Protein AF-A0A420YEL9-F1 (afdb_monomer)

Structure (mmCIF, N/CA/C/O backbone):
data_AF-A0A420YEL9-F1
#
_entry.id   AF-A0A420YEL9-F1
#
loop_
_atom_site.group_PDB
_atom_site.id
_atom_site.type_symbol
_atom_site.label_atom_id
_atom_site.label_alt_id
_atom_site.label_comp_id
_atom_site.label_asym_id
_atom_site.label_entity_id
_atom_site.label_seq_id
_atom_site.pdbx_PDB_ins_code
_atom_site.Cartn_x
_atom_site.Cartn_y
_atom_site.Cartn_z
_atom_site.occupancy
_atom_site.B_iso_or_equiv
_atom_site.auth_seq_id
_atom_site.auth_comp_id
_atom_site.auth_asym_id
_atom_site.auth_atom_id
_atom_site.pdbx_PDB_model_num
ATOM 1 N N . MET A 1 1 ? 13.628 6.651 -22.021 1.00 63.84 1 MET A N 1
ATOM 2 C CA . MET A 1 1 ? 14.128 6.581 -20.628 1.00 63.84 1 MET A CA 1
ATOM 3 C C . MET A 1 1 ? 13.390 7.565 -19.717 1.00 63.84 1 MET A C 1
ATOM 5 O O . MET A 1 1 ? 12.775 7.106 -18.770 1.00 63.84 1 MET A O 1
ATOM 9 N N . ALA A 1 2 ? 13.353 8.874 -20.017 1.00 75.56 2 ALA A N 1
ATOM 10 C CA . ALA A 1 2 ? 12.621 9.857 -19.196 1.00 75.56 2 ALA A CA 1
ATOM 11 C C . ALA A 1 2 ? 11.101 9.595 -19.084 1.00 75.56 2 ALA A C 1
ATOM 13 O O . ALA A 1 2 ? 10.535 9.739 -18.007 1.00 75.56 2 ALA A O 1
ATOM 14 N N . THR A 1 3 ? 10.453 9.159 -20.169 1.00 85.06 3 THR A N 1
ATOM 15 C CA . THR A 1 3 ? 9.019 8.805 -20.190 1.00 85.06 3 THR A CA 1
ATOM 16 C C . THR A 1 3 ? 8.699 7.600 -19.304 1.00 85.06 3 THR A C 1
ATOM 18 O O . THR A 1 3 ? 7.818 7.681 -18.461 1.00 85.06 3 THR A O 1
ATOM 21 N N . VAL A 1 4 ? 9.490 6.532 -19.418 1.00 86.56 4 VAL A N 1
ATOM 22 C CA . VAL A 1 4 ? 9.358 5.300 -18.619 1.00 86.56 4 VAL A CA 1
ATOM 23 C C . VAL A 1 4 ? 9.495 5.573 -17.116 1.00 86.56 4 VAL A C 1
ATOM 25 O O . VAL A 1 4 ? 8.714 5.070 -16.311 1.00 86.56 4 VAL A O 1
ATOM 28 N N . LEU A 1 5 ? 10.448 6.426 -16.725 1.00 86.56 5 LEU A N 1
ATOM 29 C CA . LEU A 1 5 ? 10.598 6.838 -15.329 1.00 86.56 5 LEU A CA 1
ATOM 30 C C . LEU A 1 5 ? 9.420 7.702 -14.854 1.00 86.56 5 LEU A C 1
ATOM 32 O O . LEU A 1 5 ? 8.993 7.576 -13.706 1.00 86.56 5 LEU A O 1
ATOM 36 N N . ALA A 1 6 ? 8.885 8.572 -15.716 1.00 90.69 6 ALA A N 1
ATOM 37 C CA . ALA A 1 6 ? 7.733 9.405 -15.386 1.00 90.69 6 ALA A CA 1
ATOM 38 C C . ALA A 1 6 ? 6.464 8.562 -15.179 1.00 90.69 6 ALA A C 1
ATOM 40 O O . ALA A 1 6 ? 5.726 8.800 -14.226 1.00 90.69 6 ALA A O 1
ATOM 41 N N . GLU A 1 7 ? 6.245 7.547 -16.017 1.00 91.56 7 GLU A N 1
ATOM 42 C CA . GLU A 1 7 ? 5.135 6.591 -15.905 1.00 91.56 7 GLU A CA 1
ATOM 43 C C . GLU A 1 7 ? 5.226 5.768 -14.617 1.00 91.56 7 GLU A C 1
ATOM 45 O O . GLU A 1 7 ? 4.258 5.703 -13.855 1.00 91.56 7 GLU A O 1
ATOM 50 N N . PHE A 1 8 ? 6.407 5.217 -14.318 1.00 92.50 8 PHE A N 1
ATOM 51 C CA . PHE A 1 8 ? 6.663 4.536 -13.049 1.00 92.50 8 PHE A CA 1
ATOM 52 C C . PHE A 1 8 ? 6.367 5.445 -11.850 1.00 92.50 8 PHE A C 1
ATOM 54 O O . PHE A 1 8 ? 5.583 5.087 -10.968 1.00 92.50 8 PHE A O 1
ATOM 61 N N . SER A 1 9 ? 6.951 6.645 -11.840 1.00 93.00 9 SER A N 1
ATOM 62 C CA . SER A 1 9 ? 6.788 7.607 -10.747 1.00 93.00 9 SER A CA 1
ATOM 63 C C . SER A 1 9 ? 5.321 7.997 -10.568 1.00 93.00 9 SER A C 1
ATOM 65 O O . SER A 1 9 ? 4.820 8.025 -9.447 1.00 93.00 9 SER A O 1
ATOM 67 N N . SER A 1 10 ? 4.609 8.245 -11.671 1.00 94.44 10 SER A N 1
ATOM 68 C CA . SER A 1 10 ? 3.178 8.548 -11.659 1.00 94.44 10 SER A CA 1
ATOM 69 C C . SER A 1 10 ? 2.372 7.414 -11.026 1.00 94.44 10 SER A C 1
ATOM 71 O O . SER A 1 10 ? 1.564 7.672 -10.136 1.00 94.44 10 SER A O 1
ATOM 73 N N . SER A 1 11 ? 2.649 6.157 -11.392 1.00 93.88 11 SER A N 1
ATOM 74 C CA . SER A 1 11 ? 1.982 4.987 -10.809 1.00 93.88 11 SER A CA 1
ATOM 75 C C . SER A 1 11 ? 2.244 4.846 -9.304 1.00 93.88 11 SER A C 1
ATOM 77 O O . SER A 1 11 ? 1.331 4.511 -8.541 1.00 93.88 11 SER A O 1
ATOM 79 N N . VAL A 1 12 ? 3.473 5.118 -8.853 1.00 94.19 12 VAL A N 1
ATOM 80 C CA . VAL A 1 12 ? 3.827 5.098 -7.425 1.00 94.19 12 VAL A CA 1
ATOM 81 C C . VAL A 1 12 ? 3.086 6.200 -6.670 1.00 94.19 12 VAL A C 1
ATOM 83 O O . VAL A 1 12 ? 2.434 5.909 -5.668 1.00 94.19 12 VAL A O 1
ATOM 86 N N . PHE A 1 13 ? 3.119 7.445 -7.156 1.00 94.81 13 PHE A N 1
ATOM 87 C CA . PHE A 1 13 ? 2.421 8.559 -6.507 1.00 94.81 13 PHE A CA 1
ATOM 88 C C . PHE A 1 13 ? 0.903 8.379 -6.505 1.00 94.81 13 PHE A C 1
ATOM 90 O O . PHE A 1 13 ? 0.257 8.709 -5.514 1.00 94.81 13 PHE A O 1
ATOM 97 N N . HIS A 1 14 ? 0.333 7.808 -7.567 1.00 95.31 14 HIS A N 1
ATOM 98 C CA . HIS A 1 14 ? -1.088 7.485 -7.618 1.00 95.31 14 HIS A CA 1
ATOM 99 C C . HIS A 1 14 ? -1.465 6.443 -6.559 1.00 95.31 14 HIS A C 1
ATOM 101 O O . HIS A 1 14 ? -2.389 6.663 -5.780 1.00 95.31 14 HIS A O 1
ATOM 107 N N . SER A 1 15 ? -0.687 5.361 -6.452 1.00 94.75 15 SER A N 1
ATOM 108 C CA . SER A 1 15 ? -0.896 4.330 -5.426 1.00 94.75 15 SER A CA 1
ATOM 109 C C . SER A 1 15 ? -0.777 4.910 -4.010 1.00 94.75 15 SER A C 1
ATOM 111 O O . SER A 1 15 ? -1.585 4.594 -3.141 1.00 94.75 15 SER A O 1
ATOM 113 N N . GLN A 1 16 ? 0.189 5.804 -3.776 1.00 94.75 16 GLN A N 1
ATOM 114 C CA . GLN A 1 16 ? 0.341 6.501 -2.493 1.00 94.75 16 GLN A CA 1
ATOM 115 C C . GLN A 1 16 ? -0.846 7.420 -2.182 1.00 94.75 16 GLN A C 1
ATOM 117 O O . GLN A 1 16 ? -1.323 7.437 -1.049 1.00 94.75 16 GLN A O 1
ATOM 122 N N . ALA A 1 17 ? -1.356 8.154 -3.173 1.00 95.56 17 ALA A N 1
ATOM 123 C CA . ALA A 1 17 ? -2.531 9.004 -3.006 1.00 95.56 17 ALA A CA 1
ATOM 124 C C . ALA A 1 17 ? -3.790 8.185 -2.670 1.00 95.56 17 ALA A C 1
ATOM 126 O O . ALA A 1 17 ? -4.552 8.577 -1.787 1.00 95.56 17 ALA A O 1
ATOM 127 N N . GLU A 1 18 ? -3.982 7.027 -3.312 1.00 94.88 18 GLU A N 1
ATOM 128 C CA . GLU A 1 18 ? -5.068 6.098 -2.976 1.00 94.88 18 GLU A CA 1
ATOM 129 C C . GLU A 1 18 ? -4.952 5.590 -1.530 1.00 94.88 18 GLU A C 1
ATOM 131 O O . GLU A 1 18 ? -5.915 5.681 -0.768 1.00 94.88 18 GLU A O 1
ATOM 136 N N . ILE A 1 19 ? -3.768 5.118 -1.118 1.00 96.31 19 ILE A N 1
ATOM 137 C CA . ILE A 1 19 ? -3.509 4.638 0.251 1.00 96.31 19 ILE A CA 1
ATOM 138 C C . ILE A 1 19 ? -3.771 5.750 1.279 1.00 96.31 19 ILE A C 1
ATOM 140 O O . ILE A 1 19 ? -4.423 5.519 2.303 1.00 96.31 19 ILE A O 1
ATOM 144 N N . ALA A 1 20 ? -3.307 6.972 1.007 1.00 94.94 20 ALA A N 1
ATOM 145 C CA . ALA A 1 20 ? -3.542 8.131 1.864 1.00 94.94 20 ALA A CA 1
ATOM 146 C C . ALA A 1 20 ? -5.042 8.461 1.981 1.00 94.94 20 ALA A C 1
ATOM 148 O O . ALA A 1 20 ? -5.550 8.658 3.085 1.00 94.94 20 ALA A O 1
ATOM 149 N N . GLY A 1 21 ? -5.776 8.452 0.866 1.00 94.38 21 GLY A N 1
ATOM 150 C CA . GLY A 1 21 ? -7.221 8.684 0.864 1.00 94.38 21 GLY A CA 1
ATOM 151 C C . GLY A 1 21 ? -7.991 7.613 1.641 1.00 94.38 21 GLY A C 1
ATOM 152 O O . GLY A 1 21 ? -8.821 7.933 2.493 1.00 94.38 21 GLY A O 1
ATOM 153 N N . MET A 1 22 ? -7.679 6.335 1.406 1.00 94.69 22 MET A N 1
ATOM 154 C CA . MET A 1 22 ? -8.309 5.214 2.109 1.00 94.69 22 MET A CA 1
ATOM 155 C C . MET A 1 22 ? -8.013 5.239 3.614 1.00 94.69 22 MET A C 1
ATOM 157 O O . MET A 1 22 ? -8.911 4.997 4.418 1.00 94.69 22 MET A O 1
ATOM 161 N N . SER A 1 23 ? -6.774 5.542 4.011 1.00 94.88 23 SER A N 1
ATOM 162 C CA . SER A 1 23 ? -6.388 5.596 5.428 1.00 94.88 23 SER A CA 1
ATOM 163 C C . SER A 1 23 ? -7.055 6.756 6.164 1.00 94.88 23 SER A C 1
ATOM 165 O O . SER A 1 23 ? -7.535 6.558 7.282 1.00 94.88 23 SER A O 1
ATOM 167 N N . SER A 1 24 ? -7.186 7.922 5.520 1.00 94.38 24 SER A N 1
ATOM 168 C CA . SER A 1 24 ? -7.965 9.043 6.057 1.00 94.38 24 SER A CA 1
ATOM 169 C C . SER A 1 24 ? -9.430 8.654 6.266 1.00 94.38 24 SER A C 1
ATOM 171 O O . SER A 1 24 ? -9.962 8.830 7.360 1.00 94.38 24 SER A O 1
ATOM 173 N N . ALA A 1 25 ? -10.067 8.053 5.256 1.00 93.25 25 ALA A N 1
ATOM 174 C CA . ALA A 1 25 ? -11.466 7.643 5.349 1.00 93.25 25 ALA A CA 1
ATOM 175 C C . ALA A 1 25 ? -11.694 6.616 6.473 1.00 93.25 25 ALA A C 1
ATOM 177 O O . ALA A 1 25 ? -12.644 6.737 7.245 1.00 93.25 25 ALA A O 1
ATOM 178 N N . VAL A 1 26 ? -10.807 5.625 6.615 1.00 94.69 26 VAL A N 1
ATOM 179 C CA . VAL A 1 26 ? -10.870 4.650 7.717 1.00 94.69 26 VAL A CA 1
ATOM 180 C C . VAL A 1 26 ? -10.761 5.343 9.080 1.00 94.69 26 VAL A C 1
ATOM 182 O O . VAL A 1 26 ? -11.530 5.022 9.989 1.00 94.69 26 VAL A O 1
ATOM 185 N N . ALA A 1 27 ? -9.854 6.312 9.235 1.00 92.62 27 ALA A N 1
ATOM 186 C CA . ALA A 1 27 ? -9.719 7.069 10.478 1.00 92.62 27 ALA A CA 1
ATOM 187 C C . ALA A 1 27 ? -10.994 7.865 10.819 1.00 92.62 27 ALA A C 1
ATOM 189 O O . ALA A 1 27 ? -11.411 7.894 11.986 1.00 92.62 27 ALA A O 1
ATOM 190 N N . ASP A 1 28 ? -11.650 8.444 9.812 1.00 91.44 28 ASP A N 1
ATOM 191 C CA . ASP A 1 28 ? -12.920 9.154 9.969 1.00 91.44 28 ASP A CA 1
ATOM 192 C C . ASP A 1 28 ? -14.051 8.207 10.386 1.00 91.44 28 ASP A C 1
ATOM 194 O O . ASP A 1 28 ? -14.773 8.503 11.343 1.00 91.44 28 ASP A O 1
ATOM 198 N N . TYR A 1 29 ? -14.165 7.029 9.760 1.00 90.44 29 TYR A N 1
ATOM 199 C CA . TYR A 1 29 ? -15.156 6.018 10.149 1.00 90.44 29 TYR A CA 1
ATOM 200 C C . TYR A 1 29 ? -14.936 5.512 11.577 1.00 90.44 29 TYR A C 1
ATOM 202 O O . TYR A 1 29 ? -15.889 5.428 12.351 1.00 90.44 29 TYR A O 1
ATOM 210 N N . ILE A 1 30 ? -13.689 5.245 11.977 1.00 90.06 30 ILE A N 1
ATOM 211 C CA . ILE A 1 30 ? -13.362 4.857 13.358 1.00 90.06 30 ILE A CA 1
ATOM 212 C C . ILE A 1 30 ? -13.744 5.972 14.339 1.00 90.06 30 ILE A C 1
ATOM 214 O O . ILE A 1 30 ? -14.321 5.708 15.398 1.00 90.06 30 ILE A O 1
ATOM 218 N N . THR A 1 31 ? -13.452 7.227 13.995 1.00 89.50 31 THR A N 1
ATOM 21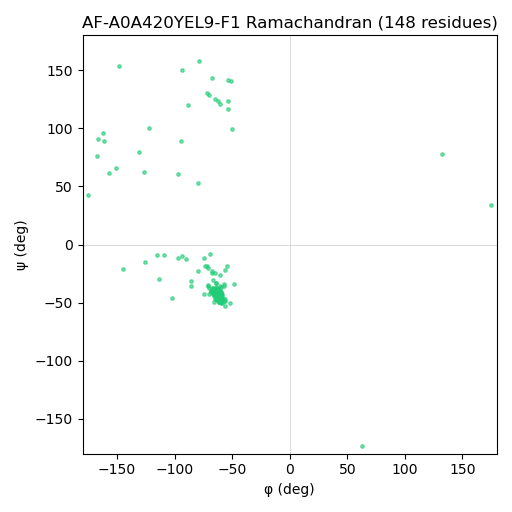9 C CA . THR A 1 31 ? -13.812 8.391 14.814 1.00 89.50 31 THR A CA 1
ATOM 220 C C . THR A 1 31 ? -15.323 8.545 14.938 1.00 89.50 31 THR A C 1
ATOM 222 O O . THR A 1 31 ? -15.821 8.819 16.031 1.00 89.50 31 THR A O 1
ATOM 225 N N . TRP A 1 32 ? -16.058 8.346 13.845 1.00 86.75 32 TRP A N 1
ATOM 226 C CA . TRP A 1 32 ? -17.514 8.357 13.838 1.00 86.75 32 TRP A CA 1
ATOM 227 C C . TRP A 1 32 ? -18.079 7.259 14.743 1.00 86.75 32 TRP A C 1
ATOM 229 O O . TRP A 1 32 ? -18.864 7.566 15.638 1.00 86.75 32 TRP A O 1
ATOM 239 N N . MET A 1 33 ? -17.608 6.014 14.611 1.00 86.00 33 MET A N 1
ATOM 240 C CA . MET A 1 33 ? -18.069 4.890 15.439 1.00 86.00 33 MET A CA 1
ATOM 241 C C . MET A 1 33 ? -17.884 5.139 16.942 1.00 86.00 33 MET A C 1
ATOM 243 O O . MET A 1 33 ? -18.730 4.739 17.742 1.00 86.00 33 MET A O 1
ATOM 247 N N . ARG A 1 34 ? -16.806 5.826 17.343 1.00 82.94 34 ARG A N 1
ATOM 248 C CA . ARG A 1 34 ? -16.554 6.203 18.748 1.00 82.94 34 ARG A CA 1
ATOM 249 C C . ARG A 1 34 ? -17.549 7.232 19.294 1.00 82.94 34 ARG A C 1
ATOM 251 O O . ARG A 1 34 ? -17.708 7.320 20.506 1.00 82.94 34 ARG A O 1
ATOM 258 N N . LYS A 1 35 ? -18.171 8.033 18.425 1.00 82.25 35 LYS A N 1
ATOM 259 C CA . LYS A 1 35 ? -19.083 9.131 18.789 1.00 82.25 35 LYS A CA 1
ATOM 260 C C . LYS A 1 35 ? -20.561 8.742 18.726 1.00 82.25 35 LYS A C 1
ATOM 262 O O . LYS A 1 35 ? -21.400 9.520 19.174 1.00 82.25 35 LYS A O 1
ATOM 267 N N . VAL A 1 36 ? -20.895 7.585 18.152 1.00 74.50 36 VAL A N 1
ATOM 268 C CA . VAL A 1 36 ? -22.284 7.126 18.046 1.00 74.50 36 VAL A CA 1
ATOM 269 C C . VAL A 1 36 ? -22.843 6.860 19.460 1.00 74.50 36 VAL A C 1
ATOM 271 O O . VAL A 1 36 ? -22.230 6.110 20.222 1.00 74.50 36 VAL A O 1
ATOM 274 N N . PRO A 1 37 ? -23.983 7.473 19.843 1.00 63.50 37 PRO A N 1
ATOM 275 C CA . PRO A 1 37 ? -24.563 7.300 21.173 1.00 63.50 37 PRO A CA 1
ATOM 276 C C . PRO A 1 37 ? -24.933 5.834 21.443 1.00 63.50 37 PRO A C 1
ATOM 278 O O . PRO A 1 37 ? -25.763 5.253 20.746 1.00 63.50 37 PRO A O 1
ATOM 281 N N . THR A 1 38 ? -24.363 5.236 22.490 1.00 62.47 38 THR A N 1
ATOM 282 C CA . THR A 1 38 ? -24.610 3.844 22.918 1.00 62.47 38 THR A CA 1
ATOM 283 C C . THR A 1 38 ? -25.916 3.716 23.710 1.00 62.47 38 THR A C 1
ATOM 285 O O . THR A 1 38 ? -25.929 3.260 24.850 1.00 62.47 38 THR A O 1
ATOM 288 N N . GLY A 1 39 ? -27.016 4.210 23.143 1.00 55.97 39 GLY A N 1
ATOM 289 C CA . GLY A 1 39 ? -28.228 4.524 23.900 1.00 55.97 39 GLY A CA 1
ATOM 290 C C . GLY A 1 39 ? -29.057 3.344 24.413 1.00 55.97 39 GLY A C 1
ATOM 291 O O . GLY A 1 39 ? -29.870 3.571 25.298 1.00 55.97 39 GLY A O 1
ATOM 292 N N . ILE A 1 40 ? -28.922 2.114 23.895 1.00 56.16 40 ILE A N 1
ATOM 293 C CA . ILE A 1 40 ? -29.809 0.991 24.299 1.00 56.16 40 ILE A CA 1
ATOM 294 C C . ILE A 1 40 ? -29.094 -0.376 24.353 1.00 56.16 40 ILE A C 1
ATOM 296 O O . ILE A 1 40 ? -29.539 -1.270 25.069 1.00 56.16 40 ILE A O 1
ATOM 300 N N . ALA A 1 41 ? -27.958 -0.559 23.675 1.00 56.69 41 ALA A N 1
ATOM 301 C CA . ALA A 1 41 ? -27.208 -1.815 23.705 1.00 56.69 41 ALA A CA 1
ATOM 302 C C . ALA A 1 41 ? -25.695 -1.559 23.551 1.00 56.69 41 ALA A C 1
ATOM 304 O O . ALA A 1 41 ? -25.315 -0.541 22.959 1.00 56.69 41 ALA A O 1
ATOM 305 N N . PRO A 1 42 ? -24.818 -2.441 24.075 1.00 59.84 42 PRO A N 1
ATOM 306 C CA . PRO A 1 42 ? -23.376 -2.327 23.879 1.00 59.84 42 PRO A CA 1
ATOM 307 C C . PRO A 1 42 ? -23.036 -2.225 22.382 1.00 59.84 42 PRO A C 1
ATOM 309 O O . PRO A 1 42 ? -23.641 -2.948 21.587 1.00 59.84 42 PRO A O 1
ATOM 312 N N . PRO A 1 43 ? -22.053 -1.403 21.969 1.00 57.72 43 PRO A N 1
ATOM 313 C CA . PRO A 1 43 ? -21.683 -1.235 20.557 1.00 57.72 43 PRO A CA 1
ATOM 314 C C . PRO A 1 43 ? -21.300 -2.557 19.867 1.00 57.72 43 PRO A C 1
ATOM 316 O O . PRO A 1 43 ? -21.441 -2.682 18.658 1.00 57.72 43 PRO A O 1
ATOM 319 N N . SER A 1 44 ? -20.903 -3.578 20.632 1.00 56.34 44 SER A N 1
ATOM 320 C CA . SER A 1 44 ? -20.648 -4.944 20.157 1.00 56.34 44 SER A CA 1
ATOM 321 C C . SER A 1 44 ? -21.894 -5.732 19.722 1.00 56.34 44 SER A C 1
ATOM 323 O O . SER A 1 44 ? -21.749 -6.830 19.195 1.00 56.34 44 SER A O 1
ATOM 325 N N . THR A 1 45 ? -23.108 -5.216 19.945 1.00 58.09 45 THR A N 1
ATOM 326 C CA . THR A 1 45 ? -24.376 -5.930 19.679 1.00 58.09 45 THR A CA 1
ATOM 327 C C . THR A 1 45 ? -25.229 -5.296 18.581 1.00 58.09 45 THR A C 1
ATOM 329 O O . THR A 1 45 ? -26.197 -5.901 18.122 1.00 58.09 45 THR A O 1
ATOM 332 N N . THR A 1 46 ? -24.873 -4.100 18.109 1.00 70.94 46 THR A N 1
ATOM 333 C CA . THR A 1 46 ? -25.616 -3.421 17.045 1.00 70.94 46 THR A CA 1
ATOM 334 C C . THR A 1 46 ? -25.074 -3.860 15.685 1.00 70.94 46 THR A C 1
ATOM 336 O O . THR A 1 46 ? -23.912 -3.608 15.372 1.00 70.94 46 THR A O 1
ATOM 339 N N . LEU A 1 47 ? -25.922 -4.451 14.838 1.00 77.75 47 LEU A N 1
ATOM 340 C CA . LEU A 1 47 ? -25.577 -4.909 13.479 1.00 77.75 47 LEU A CA 1
ATOM 341 C C . LEU A 1 47 ? -24.821 -3.849 12.649 1.00 77.75 47 LEU A C 1
ATOM 343 O O . LEU A 1 47 ? -23.924 -4.171 11.880 1.00 77.75 47 LEU A O 1
ATOM 347 N N . VAL A 1 48 ? -25.137 -2.568 12.860 1.00 79.94 48 VAL A N 1
ATOM 348 C CA . VAL A 1 48 ? -24.470 -1.427 12.211 1.00 79.94 48 VAL A CA 1
ATOM 349 C C . VAL A 1 48 ? -22.975 -1.349 12.546 1.00 79.94 48 VAL A C 1
ATOM 351 O O . VAL A 1 48 ? -22.169 -1.091 11.657 1.00 79.94 48 VAL A O 1
ATOM 354 N N . TYR A 1 49 ? -22.589 -1.589 13.801 1.00 81.94 49 TYR A N 1
ATOM 355 C CA . TYR A 1 49 ? -21.184 -1.573 14.218 1.00 81.94 49 TYR A CA 1
ATOM 356 C C . TYR A 1 49 ? -20.416 -2.767 13.653 1.00 81.94 49 TYR A C 1
ATOM 358 O O . TYR A 1 49 ? -19.299 -2.590 13.174 1.00 81.94 49 TYR A O 1
ATOM 366 N N . ALA A 1 50 ? -21.018 -3.961 13.672 1.00 83.19 50 ALA A N 1
ATOM 367 C CA . ALA A 1 50 ? -20.414 -5.160 13.095 1.00 83.19 50 ALA A CA 1
ATOM 368 C C . ALA A 1 50 ? -20.147 -4.980 11.591 1.00 83.19 50 ALA A C 1
ATOM 370 O O . ALA A 1 50 ? -19.015 -5.154 11.147 1.00 83.19 50 ALA A O 1
ATOM 371 N N . ASN A 1 51 ? -21.148 -4.508 10.840 1.00 86.81 51 ASN A N 1
ATOM 372 C CA . ASN A 1 51 ? -21.011 -4.244 9.406 1.00 86.81 51 ASN A CA 1
ATOM 373 C C . ASN A 1 51 ? -19.963 -3.160 9.111 1.00 86.81 51 ASN A C 1
ATOM 375 O O . ASN A 1 51 ? -19.223 -3.255 8.135 1.00 86.81 51 ASN A O 1
ATOM 379 N N . MET A 1 52 ? -19.883 -2.116 9.944 1.00 88.56 52 MET A N 1
ATOM 380 C CA . MET A 1 52 ? -18.889 -1.054 9.767 1.00 88.56 52 MET A CA 1
ATOM 381 C C . MET A 1 52 ? -17.466 -1.556 10.038 1.00 88.56 52 MET A C 1
ATOM 383 O O . MET A 1 52 ? -16.547 -1.214 9.298 1.00 88.56 52 MET A O 1
ATOM 387 N N . LEU A 1 53 ? -17.274 -2.390 11.064 1.00 89.56 53 LEU A N 1
ATOM 388 C CA . LEU A 1 53 ? -15.981 -3.016 11.347 1.00 89.56 53 LEU A CA 1
ATOM 389 C C . LEU A 1 53 ? -15.541 -3.943 10.213 1.00 89.56 53 LEU A C 1
ATOM 391 O O . LEU A 1 53 ? -14.388 -3.869 9.794 1.00 89.56 53 LEU A O 1
ATOM 395 N N . GLU A 1 54 ? -16.454 -4.753 9.680 1.00 91.38 54 GLU A N 1
ATOM 396 C CA . GLU A 1 54 ? -16.186 -5.622 8.531 1.00 91.38 54 GLU A CA 1
ATOM 397 C C . GLU A 1 54 ? -15.812 -4.806 7.283 1.00 91.38 54 GLU A C 1
ATOM 399 O O . GLU A 1 54 ? -14.833 -5.112 6.598 1.00 91.38 54 GLU A O 1
ATOM 404 N N . ALA A 1 55 ? -16.522 -3.703 7.024 1.00 91.88 55 ALA A N 1
ATOM 405 C CA . ALA A 1 55 ? -16.190 -2.793 5.933 1.00 91.88 55 ALA A CA 1
ATOM 406 C C . ALA A 1 55 ? -14.804 -2.154 6.120 1.00 91.88 55 ALA A C 1
ATOM 408 O O . ALA A 1 55 ? -14.011 -2.123 5.178 1.00 91.88 55 ALA A O 1
ATOM 409 N N . ILE A 1 56 ? -14.478 -1.679 7.328 1.00 94.12 56 ILE A N 1
ATOM 410 C CA . ILE A 1 56 ? -13.155 -1.125 7.652 1.00 94.12 56 ILE A CA 1
ATOM 411 C C . ILE A 1 56 ? -12.063 -2.179 7.439 1.00 94.12 56 ILE A C 1
ATOM 413 O O . ILE A 1 56 ? -11.044 -1.881 6.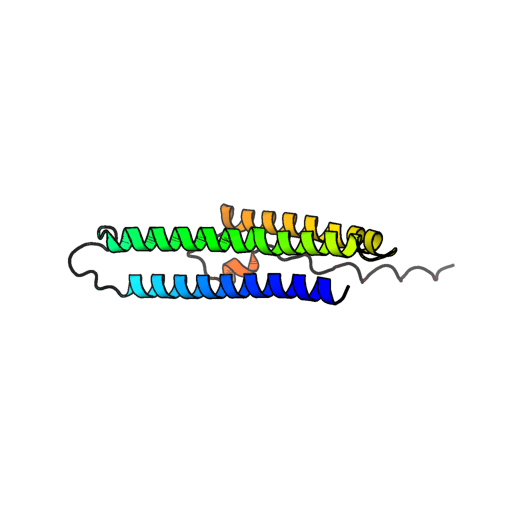816 1.00 94.12 56 ILE A O 1
ATOM 417 N N . GLU A 1 57 ? -12.272 -3.409 7.907 1.00 94.50 57 GLU A N 1
ATOM 418 C CA . GLU A 1 57 ? -11.327 -4.507 7.704 1.00 94.50 57 GLU A CA 1
ATOM 419 C C . GLU A 1 57 ? -11.107 -4.785 6.210 1.00 94.50 57 GLU A C 1
ATOM 421 O O . GLU A 1 57 ? -9.963 -4.852 5.755 1.00 94.50 57 GLU A O 1
ATOM 426 N N . SER A 1 58 ? -12.188 -4.889 5.431 1.00 94.88 58 SER A N 1
ATOM 427 C CA . SER A 1 58 ? -12.126 -5.067 3.978 1.00 94.88 58 SER A CA 1
ATOM 428 C C . SER A 1 58 ? -11.326 -3.945 3.309 1.00 94.88 58 SER A C 1
ATOM 430 O O . SER A 1 58 ? -10.408 -4.227 2.535 1.00 94.88 58 SER A O 1
ATOM 432 N N . ARG A 1 59 ? -11.589 -2.677 3.658 1.00 94.12 59 ARG A N 1
ATOM 433 C CA . ARG A 1 59 ? -10.846 -1.530 3.110 1.00 94.12 59 ARG A CA 1
ATOM 434 C C . ARG A 1 59 ? -9.364 -1.558 3.489 1.00 94.12 59 ARG A C 1
ATOM 436 O O . ARG A 1 59 ? -8.523 -1.222 2.659 1.00 94.12 59 ARG A O 1
ATOM 443 N N . LEU A 1 60 ? -9.017 -1.980 4.705 1.00 94.19 60 LEU A N 1
ATOM 444 C CA . LEU A 1 60 ? -7.619 -2.133 5.124 1.00 94.19 60 LEU A CA 1
ATOM 445 C C . LEU A 1 60 ? -6.907 -3.257 4.356 1.00 94.19 60 LEU A C 1
ATOM 447 O O . LEU A 1 60 ? -5.742 -3.103 3.987 1.00 94.19 60 LEU A O 1
ATOM 451 N N . ARG A 1 61 ? -7.597 -4.368 4.070 1.00 94.38 61 ARG A N 1
ATOM 452 C CA . ARG A 1 61 ? -7.056 -5.456 3.238 1.00 94.38 61 ARG A CA 1
ATOM 453 C C . ARG A 1 61 ? -6.823 -5.010 1.795 1.00 94.38 61 ARG A C 1
ATOM 455 O O . ARG A 1 61 ? -5.782 -5.335 1.236 1.00 94.38 61 ARG A O 1
ATOM 462 N N . GLU A 1 62 ? -7.734 -4.230 1.222 1.00 94.19 62 GLU A N 1
ATOM 463 C CA . GLU A 1 62 ? -7.557 -3.641 -0.114 1.00 94.19 62 GLU A CA 1
ATOM 464 C C . GLU A 1 62 ? -6.400 -2.642 -0.159 1.00 94.19 62 GLU A C 1
ATOM 466 O O . GLU A 1 62 ? -5.574 -2.685 -1.065 1.00 94.19 62 GLU A O 1
ATOM 471 N N . MET A 1 63 ? -6.286 -1.778 0.850 1.00 94.56 63 MET A N 1
ATOM 472 C CA . MET A 1 63 ? -5.167 -0.842 0.960 1.00 94.56 63 MET A CA 1
ATOM 473 C C . MET A 1 63 ? -3.826 -1.580 1.037 1.00 94.56 63 MET A C 1
ATOM 475 O O . MET A 1 63 ? -2.855 -1.177 0.397 1.00 94.56 63 MET A O 1
ATOM 479 N N . LYS A 1 64 ? -3.773 -2.684 1.794 1.00 93.00 64 LYS A N 1
ATOM 480 C CA . LYS A 1 64 ? -2.602 -3.563 1.847 1.00 93.00 64 LYS A CA 1
ATOM 481 C C . LYS A 1 64 ? -2.284 -4.147 0.469 1.00 93.00 64 LYS A C 1
ATOM 483 O O . LYS A 1 64 ? -1.120 -4.129 0.080 1.00 93.00 64 LYS A O 1
ATOM 488 N N . ASP A 1 65 ? -3.283 -4.650 -0.252 1.00 94.00 65 ASP A N 1
ATOM 489 C CA . ASP A 1 65 ? -3.092 -5.206 -1.595 1.00 94.00 65 ASP A CA 1
ATOM 490 C C . ASP A 1 65 ? -2.508 -4.161 -2.557 1.00 94.00 65 ASP A C 1
ATOM 492 O O . ASP A 1 65 ? -1.484 -4.411 -3.195 1.00 94.00 65 ASP A O 1
ATOM 496 N N . ILE A 1 66 ? -3.065 -2.945 -2.559 1.00 93.25 66 ILE A N 1
ATOM 497 C CA . ILE A 1 66 ? -2.553 -1.808 -3.335 1.00 93.25 66 ILE A CA 1
ATOM 498 C C . ILE A 1 66 ? -1.088 -1.520 -2.985 1.00 93.25 66 ILE A C 1
ATOM 500 O O . ILE A 1 66 ? -0.254 -1.400 -3.884 1.00 93.25 66 ILE A O 1
ATOM 504 N N . ALA A 1 67 ? -0.762 -1.439 -1.692 1.00 91.62 67 ALA A N 1
ATOM 505 C CA . ALA A 1 67 ? 0.586 -1.134 -1.218 1.00 91.62 67 ALA A CA 1
ATOM 506 C C . ALA A 1 67 ? 1.618 -2.211 -1.589 1.00 91.62 67 ALA A C 1
ATOM 508 O O . ALA A 1 67 ? 2.782 -1.885 -1.823 1.00 91.62 67 ALA A O 1
ATOM 509 N N . GLN A 1 68 ? 1.210 -3.482 -1.642 1.00 89.19 68 GLN A N 1
ATOM 510 C CA . GLN A 1 68 ? 2.106 -4.604 -1.928 1.00 89.19 68 GLN A CA 1
ATOM 511 C C . GLN A 1 68 ? 2.287 -4.863 -3.425 1.00 89.19 68 GLN A C 1
ATOM 513 O O . GLN A 1 68 ? 3.376 -5.249 -3.847 1.00 89.19 68 GLN A O 1
ATOM 518 N N . THR A 1 69 ? 1.241 -4.669 -4.228 1.00 91.44 69 THR A N 1
ATOM 519 C CA . THR A 1 69 ? 1.223 -5.138 -5.620 1.00 91.44 69 THR A CA 1
ATOM 520 C C . THR A 1 69 ? 1.482 -4.024 -6.629 1.00 91.44 69 THR A C 1
ATOM 522 O O . THR A 1 69 ? 2.313 -4.206 -7.521 1.00 91.44 69 THR A O 1
ATOM 525 N N . LYS A 1 70 ? 0.833 -2.855 -6.497 1.00 92.69 70 LYS A N 1
ATOM 526 C CA . LYS A 1 70 ? 0.890 -1.803 -7.528 1.00 92.69 70 LYS A CA 1
ATOM 527 C C . LYS A 1 70 ? 2.298 -1.223 -7.730 1.00 92.69 70 LYS A C 1
ATOM 529 O O . LYS A 1 70 ? 2.717 -1.145 -8.887 1.00 92.69 70 LYS A O 1
ATOM 534 N N . PRO A 1 71 ? 3.072 -0.859 -6.683 1.00 91.19 71 PRO A N 1
ATOM 535 C CA . PRO A 1 71 ? 4.425 -0.329 -6.873 1.00 91.19 71 PRO A CA 1
ATOM 536 C C . PRO A 1 71 ? 5.375 -1.346 -7.513 1.00 91.19 71 PRO A C 1
ATOM 538 O O . PRO A 1 71 ? 6.141 -0.992 -8.406 1.00 91.19 71 PRO A O 1
ATOM 541 N N . LEU A 1 72 ? 5.289 -2.615 -7.099 1.00 91.12 72 LEU A N 1
ATOM 542 C CA . LEU A 1 72 ? 6.122 -3.692 -7.634 1.00 91.12 72 LEU A CA 1
ATOM 543 C C . LEU A 1 72 ? 5.779 -3.995 -9.098 1.00 91.12 72 LEU A C 1
ATOM 545 O O . LEU A 1 72 ? 6.674 -4.146 -9.925 1.00 91.12 72 LEU A O 1
ATOM 549 N N . ALA A 1 73 ? 4.490 -4.026 -9.446 1.00 93.19 73 ALA A N 1
ATOM 550 C CA . ALA A 1 73 ? 4.050 -4.179 -10.830 1.00 93.19 73 ALA A CA 1
ATOM 551 C C . ALA A 1 73 ? 4.524 -3.010 -11.709 1.00 93.19 73 ALA A C 1
ATOM 553 O O . ALA A 1 73 ? 5.055 -3.232 -12.796 1.00 93.19 73 ALA A O 1
ATOM 554 N N . ALA A 1 74 ? 4.401 -1.770 -11.225 1.00 93.31 74 ALA A N 1
ATOM 555 C CA . ALA A 1 74 ? 4.903 -0.593 -11.929 1.00 93.31 74 ALA A CA 1
ATOM 556 C C . ALA A 1 74 ? 6.425 -0.652 -12.132 1.00 93.31 74 ALA A C 1
ATOM 558 O O . ALA A 1 74 ? 6.915 -0.318 -13.210 1.00 93.31 74 ALA A O 1
ATOM 559 N N . PHE A 1 75 ? 7.170 -1.114 -11.124 1.00 92.44 75 PHE A N 1
ATOM 560 C CA . PHE A 1 75 ? 8.616 -1.300 -11.212 1.00 92.44 75 PHE A CA 1
ATOM 561 C C . PHE A 1 75 ? 8.995 -2.354 -12.260 1.00 92.44 75 PHE A C 1
ATOM 563 O O . PHE A 1 75 ? 9.839 -2.094 -13.115 1.00 92.44 75 PHE A O 1
ATOM 570 N N . ARG A 1 76 ? 8.321 -3.509 -12.268 1.00 92.38 76 ARG A N 1
ATOM 571 C CA . ARG A 1 76 ? 8.524 -4.558 -13.283 1.00 92.38 76 ARG A CA 1
ATOM 572 C C . ARG A 1 76 ? 8.232 -4.050 -14.696 1.00 92.38 76 ARG A C 1
ATOM 574 O O . ARG A 1 76 ? 9.040 -4.258 -15.595 1.00 92.38 76 ARG A O 1
ATOM 581 N N . ASN A 1 77 ? 7.139 -3.308 -14.877 1.00 92.00 77 ASN A N 1
ATOM 582 C CA . ASN A 1 77 ? 6.804 -2.690 -16.164 1.00 92.00 77 ASN A CA 1
ATOM 583 C C . ASN A 1 77 ? 7.877 -1.688 -16.616 1.00 92.00 77 ASN A C 1
ATOM 585 O O . ASN A 1 77 ? 8.211 -1.626 -17.802 1.00 92.00 77 ASN A O 1
ATOM 589 N N . MET A 1 78 ? 8.442 -0.928 -15.674 1.00 92.69 78 MET A N 1
ATOM 590 C CA . MET A 1 78 ? 9.558 -0.022 -15.932 1.00 92.69 78 MET A CA 1
ATOM 591 C C . MET A 1 78 ? 10.792 -0.791 -16.421 1.00 92.69 78 MET A C 1
ATOM 593 O O . MET A 1 78 ? 11.368 -0.404 -17.434 1.00 92.69 78 MET A O 1
ATOM 597 N N . LEU A 1 79 ? 11.168 -1.891 -15.755 1.00 90.81 79 LEU A N 1
ATOM 598 C CA . LEU A 1 79 ? 12.289 -2.742 -16.171 1.00 90.81 79 LEU A CA 1
ATOM 599 C C . LEU A 1 79 ? 12.083 -3.304 -17.580 1.00 90.81 79 LEU A C 1
ATOM 601 O O . LEU A 1 79 ? 12.939 -3.109 -18.436 1.00 90.81 79 LEU A O 1
ATOM 605 N N . SER A 1 80 ? 10.926 -3.907 -17.865 1.00 89.94 80 SER A N 1
ATOM 606 C CA . SER A 1 80 ? 10.633 -4.441 -19.204 1.00 89.94 80 SER A CA 1
ATOM 607 C C . SER A 1 80 ? 10.686 -3.357 -20.286 1.00 89.94 80 SER A C 1
ATOM 609 O O . SER A 1 80 ? 11.163 -3.590 -21.395 1.00 89.94 80 SER A O 1
ATOM 611 N N . SER A 1 81 ? 10.236 -2.143 -19.960 1.00 88.50 81 SER A N 1
ATOM 612 C CA . SER A 1 81 ? 10.291 -1.006 -20.881 1.00 88.50 81 SER A CA 1
ATOM 613 C C . SER A 1 81 ? 11.718 -0.495 -21.090 1.00 88.50 81 SER A C 1
ATOM 615 O O . SER A 1 81 ? 12.055 -0.073 -22.191 1.00 88.50 81 SER A O 1
ATOM 617 N N . LEU A 1 82 ? 12.567 -0.519 -20.058 1.00 87.38 82 LEU A N 1
ATOM 618 C CA . LEU A 1 82 ? 13.980 -0.141 -20.156 1.00 87.38 82 LEU A CA 1
ATOM 619 C C . LEU A 1 82 ? 14.792 -1.160 -20.956 1.00 87.38 82 LEU A C 1
ATOM 621 O O . LEU A 1 82 ? 15.647 -0.749 -21.737 1.00 87.38 82 LEU A O 1
ATOM 625 N N . GLU A 1 83 ? 14.502 -2.451 -20.812 1.00 87.00 83 GLU A N 1
ATOM 626 C CA . GLU A 1 83 ? 15.168 -3.529 -21.549 1.00 87.00 83 GLU A CA 1
ATOM 627 C C . GLU A 1 83 ? 14.973 -3.371 -23.063 1.00 87.00 83 GLU A C 1
ATOM 629 O O . GLU A 1 83 ? 15.901 -3.576 -23.843 1.00 87.00 83 GLU A O 1
ATOM 634 N N . ALA A 1 84 ? 13.794 -2.895 -23.471 1.00 85.25 84 ALA A N 1
ATOM 635 C CA . ALA A 1 84 ? 13.470 -2.596 -24.862 1.00 85.25 84 ALA A CA 1
ATOM 636 C C . ALA A 1 84 ? 14.131 -1.305 -25.404 1.00 85.25 84 ALA A C 1
ATOM 638 O O . ALA A 1 84 ? 14.091 -1.056 -26.612 1.00 85.25 84 ALA A O 1
ATOM 639 N N . ILE A 1 85 ? 14.733 -0.461 -24.551 1.00 83.31 85 ILE A N 1
ATOM 640 C CA . ILE A 1 85 ? 15.314 0.831 -24.954 1.00 83.31 85 ILE A CA 1
ATOM 641 C C . ILE A 1 85 ? 16.809 0.682 -25.248 1.00 83.31 85 ILE A C 1
ATOM 643 O O . ILE A 1 85 ? 17.676 0.940 -24.412 1.00 83.31 85 ILE A O 1
ATOM 647 N N . GLY A 1 86 ? 17.102 0.370 -26.509 1.00 76.50 86 GLY A N 1
ATOM 648 C CA . GLY A 1 86 ? 18.440 0.490 -27.085 1.00 76.50 86 GLY A CA 1
ATOM 649 C C . GLY A 1 86 ? 19.511 -0.406 -26.438 1.00 76.50 86 GLY A C 1
ATOM 650 O O . GLY A 1 86 ? 19.223 -1.243 -25.588 1.00 76.50 86 GLY A O 1
ATOM 651 N N . PRO A 1 87 ? 20.784 -0.242 -26.834 1.00 77.62 87 PRO A N 1
ATOM 652 C CA . PRO A 1 87 ? 21.854 -1.172 -26.461 1.00 77.62 87 PRO A CA 1
ATOM 653 C C . PRO A 1 87 ? 22.259 -1.118 -24.977 1.00 77.62 87 PRO A C 1
ATOM 655 O O . PRO A 1 87 ? 22.841 -2.071 -24.473 1.00 77.62 87 PRO A O 1
ATOM 658 N N . MET A 1 88 ? 21.950 -0.026 -24.268 1.00 79.69 88 MET A N 1
ATOM 659 C CA . MET A 1 88 ? 22.256 0.136 -22.835 1.00 79.69 88 MET A CA 1
ATOM 660 C C . MET A 1 88 ? 21.134 -0.369 -21.912 1.00 79.69 88 MET A C 1
ATOM 662 O O . MET A 1 88 ? 21.357 -0.501 -20.708 1.00 79.69 88 MET A O 1
ATOM 666 N N . GLY A 1 89 ? 19.941 -0.647 -22.453 1.00 81.50 89 GLY A N 1
ATOM 667 C CA . GLY A 1 89 ? 18.765 -1.096 -21.703 1.00 81.50 89 GLY A CA 1
ATOM 668 C C . GLY A 1 89 ? 19.024 -2.307 -20.800 1.00 81.50 89 GLY A C 1
ATOM 669 O O . GLY A 1 89 ? 18.752 -2.215 -19.600 1.00 81.50 89 GLY A O 1
ATOM 670 N N . PRO A 1 90 ? 19.628 -3.398 -21.311 1.00 83.56 90 PRO A N 1
ATOM 671 C CA . PRO A 1 90 ? 19.894 -4.600 -20.518 1.00 83.56 90 PRO A CA 1
ATOM 672 C C . PRO A 1 90 ? 20.799 -4.363 -19.299 1.00 83.56 90 PRO A C 1
ATOM 674 O O . PRO A 1 90 ? 20.492 -4.835 -18.209 1.00 83.56 90 PRO A O 1
ATOM 677 N N . SER A 1 91 ? 21.868 -3.568 -19.441 1.00 84.75 91 SER A N 1
ATOM 678 C CA . SER A 1 91 ? 22.802 -3.272 -18.337 1.00 84.75 91 SER A CA 1
ATOM 679 C C . SER A 1 91 ? 22.149 -2.439 -17.224 1.00 84.75 91 SER A C 1
ATOM 681 O O . SER A 1 91 ? 22.388 -2.665 -16.033 1.00 84.75 91 SER A O 1
ATOM 683 N N . VAL A 1 92 ? 21.275 -1.496 -17.596 1.00 84.00 92 VAL A N 1
ATOM 684 C CA . VAL A 1 92 ? 20.493 -0.709 -16.631 1.00 84.00 92 VAL A CA 1
ATOM 685 C C . VAL A 1 92 ? 19.459 -1.590 -15.925 1.00 84.00 92 VAL A C 1
ATOM 687 O O . VAL A 1 92 ? 19.296 -1.479 -14.711 1.00 84.00 92 VAL A O 1
ATOM 690 N N . CYS A 1 93 ? 18.795 -2.494 -16.649 1.00 85.25 93 CYS A N 1
ATOM 691 C CA . CYS A 1 93 ? 17.830 -3.427 -16.061 1.00 85.25 93 CYS A CA 1
ATOM 692 C C . CYS A 1 93 ? 18.487 -4.385 -15.071 1.00 85.25 93 CYS A C 1
ATOM 694 O O . CYS A 1 93 ? 17.967 -4.573 -13.974 1.00 85.25 93 CYS A O 1
ATOM 696 N N . GLU A 1 94 ? 19.651 -4.935 -15.418 1.00 85.56 94 GLU A N 1
ATOM 697 C CA . GLU A 1 94 ? 20.434 -5.783 -14.519 1.00 85.56 94 GLU A CA 1
ATOM 698 C C . GLU A 1 94 ? 20.778 -5.037 -13.224 1.00 85.56 94 GLU A C 1
ATOM 700 O O . GLU A 1 94 ? 20.511 -5.539 -12.130 1.00 85.56 94 GLU A O 1
ATOM 705 N N . SER A 1 95 ? 21.252 -3.792 -13.340 1.00 83.88 95 SER A N 1
ATOM 706 C CA . SER A 1 95 ? 21.582 -2.947 -12.186 1.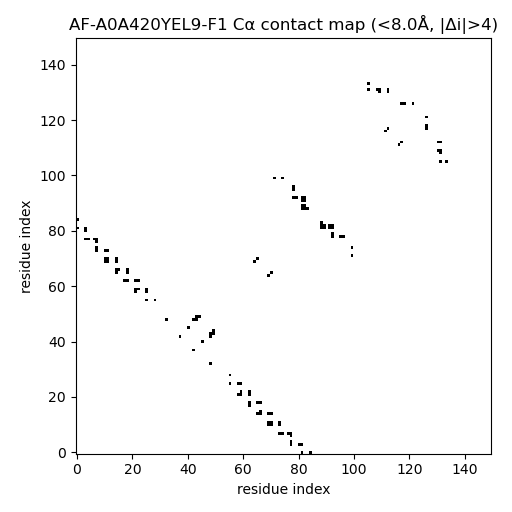00 83.88 95 SER A CA 1
ATOM 707 C C . SER A 1 95 ? 20.369 -2.686 -11.282 1.00 83.88 95 SER A C 1
ATOM 709 O O . SER A 1 95 ? 20.480 -2.734 -10.058 1.00 83.88 95 SER A O 1
ATOM 711 N N . LEU A 1 96 ? 19.194 -2.444 -11.872 1.00 86.56 96 LEU A N 1
ATOM 712 C CA . LEU A 1 96 ? 17.959 -2.169 -11.135 1.00 86.56 96 LEU A CA 1
ATOM 713 C C . LEU A 1 96 ? 17.286 -3.438 -10.587 1.00 86.56 96 LEU A C 1
ATOM 715 O O . LEU A 1 96 ? 16.564 -3.352 -9.598 1.00 86.56 96 LEU A O 1
ATOM 719 N N . SER A 1 97 ? 17.542 -4.618 -11.156 1.00 84.88 97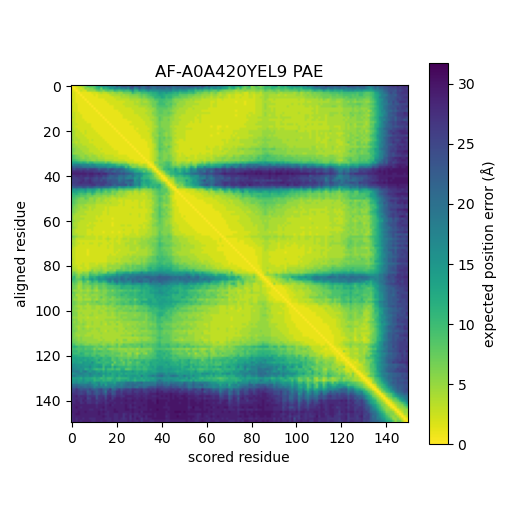 SER A N 1
ATOM 720 C CA . SER A 1 97 ? 16.942 -5.886 -10.704 1.00 84.88 97 SER A CA 1
ATOM 721 C C . SER A 1 97 ? 17.282 -6.235 -9.247 1.00 84.88 97 SER A C 1
ATOM 723 O O . SER A 1 97 ? 16.505 -6.891 -8.551 1.00 84.88 97 SER A O 1
ATOM 725 N N . HIS A 1 98 ? 18.420 -5.751 -8.740 1.00 85.25 98 HIS A N 1
ATOM 726 C CA . HIS A 1 98 ? 18.792 -5.901 -7.335 1.00 85.25 98 HIS A CA 1
ATOM 727 C C . HIS A 1 98 ? 17.829 -5.169 -6.389 1.00 85.25 98 HIS A C 1
ATOM 729 O O . HIS A 1 98 ? 17.535 -5.688 -5.311 1.00 85.25 98 HIS A O 1
ATOM 735 N N . LEU A 1 99 ? 17.274 -4.029 -6.817 1.00 85.69 99 LEU A N 1
ATOM 736 C CA . LEU A 1 99 ? 16.310 -3.261 -6.027 1.00 85.69 99 LEU A CA 1
ATOM 737 C C . LEU A 1 99 ? 14.995 -4.015 -5.830 1.00 85.69 99 LEU A C 1
ATOM 739 O O . LEU A 1 99 ? 14.363 -3.858 -4.792 1.00 85.69 99 LEU A O 1
ATOM 743 N N . GLU A 1 100 ? 14.598 -4.863 -6.782 1.00 86.81 100 GLU A N 1
ATOM 744 C CA . GLU A 1 100 ? 13.416 -5.716 -6.627 1.00 86.81 100 GLU A CA 1
ATOM 745 C C . GLU A 1 100 ? 13.583 -6.670 -5.442 1.00 86.81 100 GLU A C 1
ATOM 747 O O . GLU A 1 100 ? 12.733 -6.736 -4.556 1.00 86.81 100 GLU A O 1
ATOM 752 N N . LYS A 1 101 ? 14.730 -7.356 -5.386 1.00 87.06 101 LYS A N 1
ATOM 753 C CA . LYS A 1 101 ? 15.058 -8.294 -4.305 1.00 87.06 101 LYS A CA 1
ATOM 754 C C . LYS A 1 101 ? 15.176 -7.588 -2.959 1.00 87.06 101 LYS A C 1
ATOM 756 O O . LYS A 1 101 ? 14.788 -8.151 -1.935 1.00 87.06 101 LYS A O 1
ATOM 761 N N . ASP A 1 102 ? 15.740 -6.384 -2.944 1.00 87.56 102 ASP A N 1
ATOM 762 C CA . ASP A 1 102 ? 15.835 -5.581 -1.727 1.00 87.56 102 ASP A CA 1
ATOM 763 C C . ASP A 1 102 ? 14.450 -5.105 -1.263 1.00 87.56 102 ASP A C 1
ATOM 765 O O . ASP A 1 102 ? 14.152 -5.198 -0.072 1.00 87.56 102 ASP A O 1
ATOM 769 N N . PHE A 1 103 ? 13.570 -4.701 -2.185 1.00 85.38 103 PHE A N 1
ATOM 770 C CA . PHE A 1 103 ? 12.185 -4.341 -1.882 1.00 85.38 103 PHE A CA 1
ATOM 771 C C . PHE A 1 103 ? 11.396 -5.524 -1.307 1.00 85.38 103 PHE A C 1
ATOM 773 O O . PHE A 1 103 ? 10.740 -5.384 -0.276 1.00 85.38 103 PHE A O 1
ATOM 780 N N . GLU A 1 104 ? 11.479 -6.703 -1.928 1.00 88.44 104 GLU A N 1
ATOM 781 C CA . GLU A 1 104 ? 10.808 -7.913 -1.440 1.00 88.44 104 GLU A CA 1
ATOM 782 C C . GLU A 1 104 ? 11.307 -8.316 -0.047 1.00 88.44 104 GLU A C 1
ATOM 784 O O . GLU A 1 104 ? 10.498 -8.585 0.846 1.00 88.44 104 GLU A O 1
ATOM 789 N N . ARG A 1 105 ? 12.630 -8.289 0.172 1.00 89.31 105 ARG A N 1
ATOM 790 C CA . ARG A 1 105 ? 13.235 -8.561 1.485 1.00 89.31 105 ARG A CA 1
ATOM 791 C C . ARG A 1 105 ? 12.742 -7.572 2.535 1.00 89.31 105 ARG A C 1
ATOM 793 O O . ARG A 1 105 ? 12.265 -7.991 3.587 1.00 89.31 105 ARG A O 1
ATOM 800 N N . GLN A 1 106 ? 12.811 -6.276 2.242 1.00 88.19 106 GLN A N 1
ATOM 801 C CA . GLN A 1 106 ? 12.371 -5.233 3.164 1.00 88.19 106 GLN A CA 1
ATOM 802 C C . GLN A 1 106 ? 10.875 -5.362 3.479 1.00 88.19 106 GLN A C 1
ATOM 804 O O . GLN A 1 106 ? 10.470 -5.251 4.635 1.00 88.19 106 GLN A O 1
ATOM 809 N N . SER A 1 107 ? 10.049 -5.641 2.469 1.00 87.75 107 SER A N 1
ATOM 810 C CA . SER A 1 107 ? 8.612 -5.871 2.638 1.00 87.75 107 SER A CA 1
ATOM 811 C C . SER A 1 107 ? 8.342 -7.059 3.568 1.00 87.75 107 SER A C 1
ATOM 813 O O . SER A 1 107 ? 7.511 -6.959 4.474 1.00 87.75 107 SER A O 1
ATOM 815 N N . ALA A 1 108 ? 9.093 -8.156 3.418 1.00 89.19 108 ALA A N 1
ATOM 816 C CA . ALA A 1 108 ? 8.996 -9.324 4.289 1.00 89.19 108 ALA A CA 1
ATOM 817 C C . ALA A 1 108 ? 9.437 -9.028 5.735 1.00 89.19 108 ALA A C 1
ATOM 819 O O . ALA A 1 108 ? 8.747 -9.422 6.675 1.00 89.19 108 ALA A O 1
ATOM 820 N N . GLU A 1 109 ? 10.542 -8.304 5.932 1.00 90.00 109 GLU A N 1
ATOM 821 C CA . GLU A 1 109 ? 11.031 -7.909 7.261 1.00 90.00 109 GLU A CA 1
ATOM 822 C C . GLU A 1 109 ? 10.028 -7.013 7.997 1.00 90.00 109 GLU A C 1
ATOM 824 O O . GLU A 1 109 ? 9.712 -7.239 9.171 1.00 90.00 109 GLU A O 1
ATOM 829 N N . VAL A 1 110 ? 9.480 -6.017 7.296 1.00 88.69 110 VAL A N 1
ATOM 830 C CA . VAL A 1 110 ? 8.449 -5.128 7.837 1.00 88.69 110 VAL A CA 1
ATOM 831 C C . VAL A 1 110 ? 7.183 -5.923 8.162 1.00 88.69 110 VAL A C 1
ATOM 833 O O . VAL A 1 110 ? 6.650 -5.794 9.265 1.00 88.69 110 VAL A O 1
ATOM 836 N N . ALA A 1 111 ? 6.724 -6.799 7.264 1.00 87.94 111 ALA A N 1
ATOM 837 C CA . ALA A 1 111 ? 5.565 -7.653 7.520 1.00 87.94 111 ALA A CA 1
ATOM 838 C C . ALA A 1 111 ? 5.771 -8.550 8.751 1.00 87.94 111 ALA A C 1
ATOM 840 O O . ALA A 1 111 ? 4.877 -8.651 9.593 1.00 87.94 111 ALA A O 1
ATOM 841 N N . HIS A 1 112 ? 6.956 -9.144 8.899 1.00 88.75 112 HIS A N 1
ATOM 842 C CA . HIS A 1 112 ? 7.304 -9.960 10.058 1.00 88.75 112 HIS A CA 1
ATOM 843 C C . HIS A 1 112 ? 7.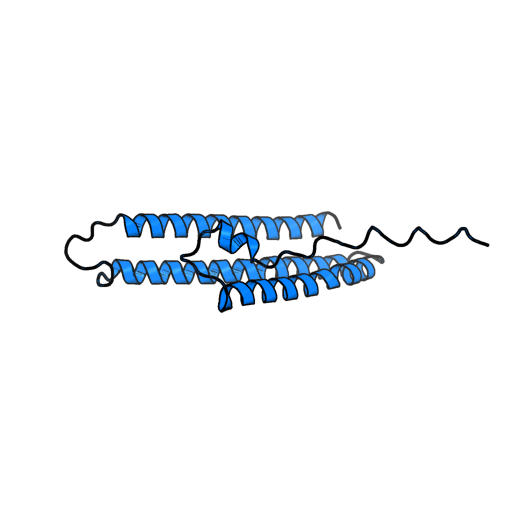247 -9.151 11.361 1.00 88.75 112 HIS A C 1
ATOM 845 O O . HIS A 1 112 ? 6.687 -9.623 12.354 1.00 88.75 112 HIS A O 1
ATOM 851 N N . PHE A 1 113 ? 7.763 -7.916 11.373 1.00 88.94 113 PHE A N 1
ATOM 852 C CA . PHE A 1 113 ? 7.629 -7.022 12.528 1.00 88.94 113 PHE A CA 1
ATOM 853 C C . PHE A 1 113 ? 6.156 -6.796 12.902 1.00 88.94 113 PHE A C 1
ATOM 855 O O . PHE A 1 113 ? 5.788 -6.979 14.065 1.00 88.94 113 PHE A O 1
ATOM 862 N N . PHE A 1 114 ? 5.302 -6.467 11.927 1.00 87.06 114 PHE A N 1
ATOM 863 C CA . PHE A 1 114 ? 3.881 -6.209 12.180 1.00 87.06 114 PHE A CA 1
ATOM 864 C C . PHE A 1 114 ? 3.091 -7.449 12.622 1.00 87.06 114 PHE A C 1
ATOM 866 O O . PHE A 1 114 ? 2.073 -7.313 13.293 1.00 87.06 114 PHE A O 1
ATOM 873 N N . GLN A 1 115 ? 3.570 -8.650 12.302 1.00 86.88 115 GLN A N 1
ATOM 874 C CA . GLN A 1 115 ? 2.956 -9.908 12.737 1.00 86.88 115 GLN A CA 1
ATOM 875 C C . GLN A 1 115 ? 3.411 -10.369 14.123 1.00 86.88 115 GLN A C 1
ATOM 877 O O . GLN A 1 115 ? 2.648 -11.031 14.819 1.00 86.88 115 GLN A O 1
ATOM 882 N N . THR A 1 116 ? 4.649 -10.066 14.520 1.00 87.19 116 THR A N 1
ATOM 883 C CA . THR A 1 116 ? 5.264 -10.684 15.711 1.00 87.19 116 THR A CA 1
ATOM 884 C C . THR A 1 116 ? 5.530 -9.714 16.852 1.00 87.19 116 THR A C 1
ATOM 886 O O . THR A 1 116 ? 5.541 -10.120 18.012 1.00 87.19 116 THR A O 1
ATOM 889 N N . ARG A 1 117 ? 5.778 -8.437 16.546 1.00 83.69 117 ARG A N 1
ATOM 890 C CA . ARG A 1 117 ? 6.293 -7.453 17.511 1.00 83.69 117 ARG A CA 1
ATOM 891 C C . ARG A 1 117 ? 5.441 -6.195 17.622 1.00 83.69 117 ARG A C 1
ATOM 893 O O . ARG A 1 117 ? 5.617 -5.432 18.569 1.00 83.69 117 ARG A O 1
ATOM 900 N N . TYR A 1 118 ? 4.543 -5.956 16.672 1.00 85.88 118 TYR A N 1
ATOM 901 C CA . TYR A 1 118 ? 3.672 -4.791 16.700 1.00 85.88 118 TYR A CA 1
ATOM 902 C C . TYR A 1 118 ? 2.592 -4.917 17.778 1.00 85.88 118 TYR A C 1
ATOM 904 O O . TYR A 1 118 ? 1.879 -5.913 17.860 1.00 85.88 118 TYR A O 1
ATOM 912 N N . ASN A 1 119 ? 2.458 -3.867 18.587 1.00 85.19 119 ASN A N 1
ATOM 913 C CA . ASN A 1 119 ? 1.443 -3.757 19.628 1.00 85.19 119 ASN A CA 1
ATOM 914 C C . ASN A 1 119 ? 0.605 -2.503 19.386 1.00 85.19 119 ASN A C 1
ATOM 916 O O . ASN A 1 119 ? 1.036 -1.419 19.766 1.00 85.19 119 ASN A O 1
ATOM 920 N N . ALA A 1 120 ? -0.591 -2.647 18.814 1.00 84.31 120 ALA A N 1
ATOM 921 C CA . ALA A 1 120 ? -1.480 -1.532 18.468 1.00 84.31 120 ALA A CA 1
ATOM 922 C C . ALA A 1 120 ? -1.819 -0.575 19.634 1.00 84.31 120 ALA A C 1
ATOM 924 O O . ALA A 1 120 ? -2.255 0.546 19.386 1.00 84.31 120 ALA A O 1
ATOM 925 N N . CYS A 1 121 ? -1.620 -0.997 20.888 1.00 84.12 121 CYS A N 1
ATOM 926 C CA . CYS A 1 121 ? -1.868 -0.188 22.082 1.00 84.12 121 CYS A CA 1
ATOM 927 C C . CYS A 1 121 ? -0.630 0.575 22.592 1.00 84.12 121 CYS A C 1
ATOM 929 O O . CYS A 1 121 ? -0.764 1.390 23.502 1.00 84.12 121 CYS A O 1
ATOM 931 N N . ALA A 1 122 ? 0.565 0.302 22.059 1.00 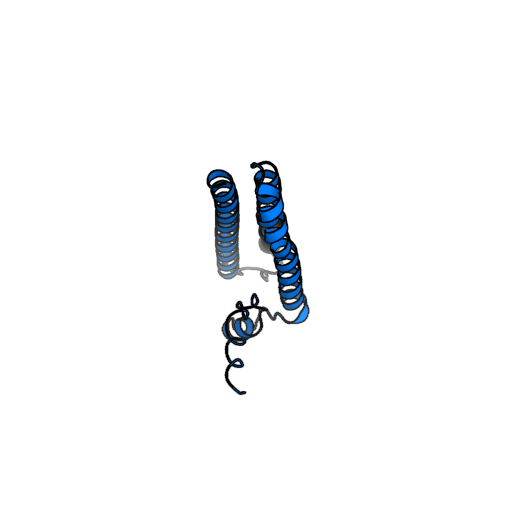83.44 122 ALA A N 1
ATOM 932 C CA . ALA A 1 122 ? 1.799 0.996 22.434 1.00 83.44 122 ALA A CA 1
ATOM 933 C C . ALA A 1 122 ? 1.905 2.376 21.762 1.00 83.44 122 ALA A C 1
ATOM 935 O O . ALA A 1 122 ? 1.291 2.620 20.720 1.00 83.44 122 ALA A O 1
ATOM 936 N N . ALA A 1 123 ? 2.709 3.281 22.328 1.00 80.50 123 ALA A N 1
ATOM 937 C CA . ALA A 1 123 ? 2.893 4.607 21.744 1.00 80.50 123 ALA A CA 1
ATOM 938 C C . ALA A 1 123 ? 3.640 4.524 20.400 1.00 80.50 123 ALA A C 1
ATOM 940 O O . ALA A 1 123 ? 4.589 3.756 20.241 1.00 80.50 123 ALA A O 1
ATOM 941 N N . LEU A 1 124 ? 3.266 5.367 19.430 1.00 75.75 124 LEU A N 1
ATOM 942 C CA . LEU A 1 124 ? 3.897 5.379 18.100 1.00 75.75 124 LEU A CA 1
ATOM 943 C C . LEU A 1 124 ? 5.413 5.616 18.162 1.00 75.75 124 LEU A C 1
ATOM 945 O O . LEU A 1 124 ? 6.156 5.058 17.361 1.00 75.75 124 LEU A O 1
ATOM 949 N N . THR A 1 125 ? 5.888 6.411 19.122 1.00 76.19 125 THR A N 1
ATOM 950 C CA . THR A 1 125 ? 7.319 6.667 19.350 1.00 76.19 125 THR A CA 1
ATOM 951 C C . THR A 1 125 ? 8.076 5.408 19.769 1.00 76.19 125 THR A C 1
ATOM 953 O O . THR A 1 125 ? 9.194 5.189 19.307 1.00 76.19 125 THR A O 1
ATOM 956 N N . GLU A 1 126 ? 7.457 4.557 20.588 1.00 73.38 126 GLU A N 1
ATOM 957 C CA . GLU A 1 126 ? 8.012 3.271 21.026 1.00 73.38 126 GLU A CA 1
ATOM 958 C C . GLU A 1 126 ? 8.022 2.258 19.873 1.00 73.38 126 GLU A C 1
ATOM 960 O O . GLU A 1 126 ? 8.951 1.464 19.727 1.00 73.38 126 GLU A O 1
ATOM 965 N N . GLN A 1 127 ? 7.021 2.316 18.995 1.00 74.44 127 GLN A N 1
ATOM 966 C CA . GLN A 1 127 ? 6.952 1.460 17.814 1.00 74.44 127 GLN A CA 1
ATOM 967 C C . GLN A 1 127 ? 7.944 1.884 16.721 1.00 74.44 127 GLN A C 1
ATOM 969 O O . GLN A 1 127 ? 8.619 1.033 16.145 1.00 74.44 127 GLN A O 1
ATOM 974 N N . ALA A 1 128 ? 8.082 3.187 16.459 1.00 70.94 128 ALA A N 1
ATOM 975 C CA . ALA A 1 128 ? 8.889 3.741 15.366 1.00 70.94 128 ALA A CA 1
ATOM 976 C C . ALA A 1 128 ? 10.397 3.475 15.502 1.00 70.94 128 ALA A C 1
ATOM 978 O O . ALA A 1 128 ? 11.117 3.461 14.502 1.00 70.94 128 ALA A O 1
ATOM 979 N N . GLN A 1 129 ? 10.885 3.249 16.724 1.00 68.38 129 GLN A N 1
ATOM 980 C CA . GLN A 1 129 ? 12.273 2.850 16.975 1.00 68.38 129 GLN A CA 1
ATOM 981 C C . GLN A 1 129 ? 12.554 1.393 16.576 1.00 68.38 129 GLN A C 1
ATOM 983 O O . GLN A 1 129 ? 13.710 1.026 16.388 1.00 68.38 129 GLN A O 1
ATOM 988 N N . ASN A 1 130 ? 11.510 0.573 16.432 1.00 69.56 130 ASN A N 1
ATOM 989 C CA . ASN A 1 130 ? 11.617 -0.871 16.235 1.00 69.56 130 ASN A CA 1
ATOM 990 C C . ASN A 1 130 ? 11.240 -1.346 14.822 1.00 69.56 130 ASN A C 1
ATOM 992 O O . ASN A 1 130 ? 11.455 -2.519 14.511 1.00 69.56 130 ASN A O 1
ATOM 996 N N . VAL A 1 131 ? 10.686 -0.470 13.974 1.00 76.56 131 VAL A N 1
ATOM 997 C CA . VAL A 1 131 ? 10.363 -0.803 12.578 1.00 76.56 131 VAL A CA 1
ATOM 998 C C . VAL A 1 131 ? 11.664 -0.961 11.776 1.00 76.56 131 VAL A C 1
ATOM 1000 O O . VAL A 1 131 ? 12.495 -0.046 11.812 1.00 76.56 131 VAL A O 1
ATOM 1003 N N . PRO A 1 132 ? 11.852 -2.070 11.029 1.00 76.88 132 PRO A N 1
ATOM 1004 C CA . PRO A 1 132 ? 12.992 -2.233 10.130 1.00 76.88 132 PRO A CA 1
ATOM 1005 C C . PRO A 1 132 ? 13.090 -1.055 9.156 1.00 76.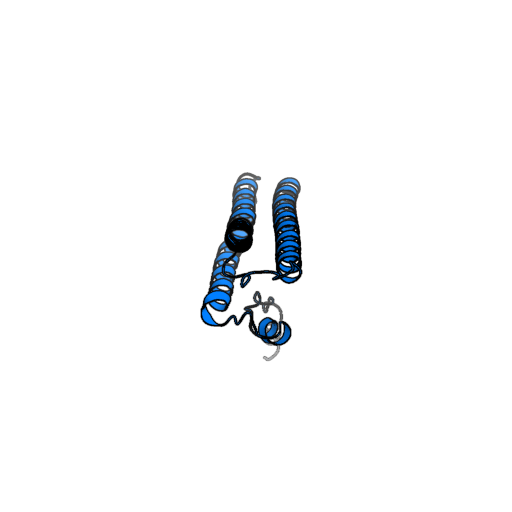88 132 PRO A C 1
ATOM 1007 O O . PRO A 1 132 ? 12.133 -0.737 8.446 1.00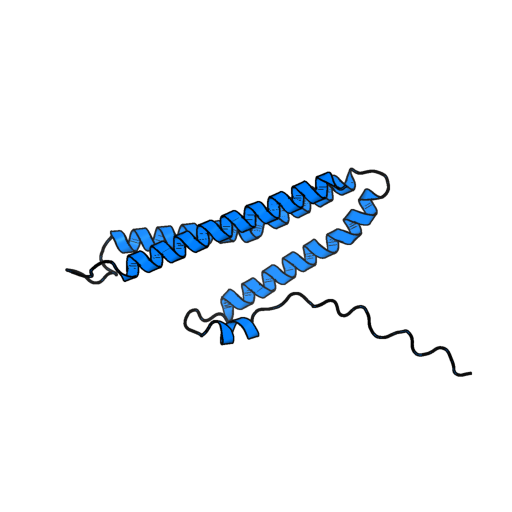 76.88 132 PRO A O 1
ATOM 1010 N N . ARG A 1 133 ? 14.239 -0.375 9.136 1.00 69.69 133 ARG A N 1
ATOM 1011 C CA . ARG A 1 133 ? 14.521 0.689 8.165 1.00 69.69 133 ARG A CA 1
ATOM 1012 C C . ARG A 1 133 ? 15.246 0.097 6.968 1.00 69.69 133 ARG A C 1
ATOM 1014 O O . ARG A 1 133 ? 16.012 -0.850 7.126 1.00 69.69 133 ARG A O 1
ATOM 1021 N N . ALA A 1 134 ? 15.039 0.697 5.795 1.00 58.66 134 ALA A N 1
ATOM 1022 C CA . ALA A 1 134 ? 15.908 0.434 4.655 1.00 58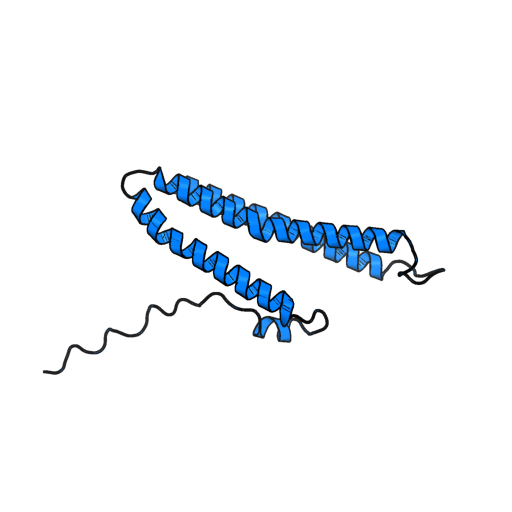.66 134 ALA A CA 1
ATOM 1023 C C . ALA A 1 134 ? 17.372 0.629 5.095 1.00 58.66 134 ALA A C 1
ATOM 1025 O O . ALA A 1 134 ? 17.638 1.563 5.865 1.00 58.66 134 ALA A O 1
ATOM 1026 N N . PRO A 1 135 ? 18.314 -0.216 4.642 1.00 52.25 135 PRO A N 1
ATOM 1027 C CA . PRO A 1 135 ? 19.726 0.031 4.870 1.00 52.25 135 PRO A CA 1
ATOM 1028 C C . PRO A 1 135 ? 20.058 1.437 4.363 1.00 52.25 135 PRO A C 1
ATOM 1030 O O . PRO A 1 135 ? 19.904 1.726 3.179 1.00 52.25 135 PRO A O 1
ATOM 1033 N N . LEU A 1 136 ? 20.477 2.329 5.261 1.00 49.69 136 LEU A N 1
ATOM 1034 C CA . LEU A 1 136 ? 21.146 3.556 4.843 1.00 49.69 136 LEU A CA 1
ATOM 1035 C C . LEU A 1 136 ? 22.419 3.105 4.127 1.00 49.69 136 LEU A C 1
ATOM 1037 O O . LEU A 1 136 ? 23.184 2.329 4.699 1.00 49.69 136 LEU A O 1
ATOM 1041 N N . GLU A 1 137 ? 22.607 3.523 2.878 1.00 44.19 137 GLU A N 1
ATOM 1042 C CA . GLU A 1 137 ? 23.774 3.180 2.068 1.00 44.19 137 GLU A CA 1
ATOM 1043 C C . GLU A 1 137 ? 25.078 3.447 2.836 1.00 44.19 137 GLU A C 1
ATOM 1045 O O . GLU A 1 137 ? 25.576 4.565 2.922 1.00 44.19 137 GLU A O 1
ATOM 1050 N N . GLY A 1 138 ? 25.651 2.384 3.394 1.00 44.19 138 GLY A N 1
ATOM 1051 C CA . GLY A 1 138 ? 27.018 2.320 3.884 1.00 44.19 138 GLY A CA 1
ATOM 1052 C C . GLY A 1 138 ? 27.916 1.686 2.827 1.00 44.19 138 GLY A C 1
ATOM 1053 O O . GLY A 1 138 ? 28.488 0.628 3.062 1.00 44.19 138 GLY A O 1
ATOM 1054 N N . ARG A 1 139 ? 28.019 2.296 1.642 1.00 47.44 139 ARG A N 1
ATOM 1055 C CA . ARG A 1 139 ? 29.105 2.031 0.680 1.00 47.44 139 ARG A CA 1
ATOM 1056 C C . ARG A 1 139 ? 29.681 3.361 0.217 1.00 47.44 139 ARG A C 1
ATOM 1058 O O . ARG A 1 139 ? 29.343 3.861 -0.846 1.00 47.44 139 ARG A O 1
ATOM 1065 N N . GLY A 1 140 ? 30.531 3.952 1.048 1.00 41.94 140 GLY A N 1
ATOM 1066 C CA . GLY A 1 140 ? 31.171 5.218 0.701 1.00 41.94 140 GLY A CA 1
ATOM 1067 C C . GLY A 1 140 ? 32.021 5.838 1.800 1.00 41.94 140 GLY A C 1
ATOM 1068 O O . GLY A 1 140 ? 32.040 7.054 1.908 1.00 41.94 140 GLY A O 1
ATOM 1069 N N . ALA A 1 141 ? 32.693 5.052 2.643 1.00 42.00 141 ALA A N 1
ATOM 1070 C CA . ALA A 1 141 ? 33.732 5.582 3.527 1.00 42.00 141 ALA A CA 1
ATOM 1071 C C . ALA A 1 141 ? 34.616 4.443 4.043 1.00 42.00 141 ALA A C 1
ATOM 1073 O O . ALA A 1 141 ? 34.277 3.782 5.018 1.00 42.00 141 ALA A O 1
ATOM 1074 N N . GLY A 1 142 ? 35.750 4.226 3.382 1.00 43.06 142 GLY A N 1
ATOM 1075 C CA . GLY A 1 142 ? 36.790 3.316 3.859 1.00 43.06 142 GLY A CA 1
ATOM 1076 C C . GLY A 1 142 ? 37.264 2.375 2.770 1.00 43.06 142 GLY A C 1
ATOM 1077 O O . GLY A 1 142 ? 36.793 1.254 2.716 1.00 43.06 142 GLY A O 1
ATOM 1078 N N . ASP A 1 143 ? 38.115 2.882 1.874 1.00 38.19 143 ASP A N 1
ATOM 1079 C CA . ASP A 1 143 ? 39.257 2.139 1.301 1.00 38.19 143 ASP A CA 1
ATOM 1080 C C . ASP A 1 143 ? 40.112 3.043 0.386 1.00 38.19 143 ASP A C 1
ATOM 1082 O O . ASP A 1 143 ? 40.582 2.664 -0.680 1.00 38.19 143 ASP A O 1
ATOM 1086 N N . TYR A 1 144 ? 40.363 4.279 0.834 1.00 41.88 144 TYR A N 1
ATOM 1087 C CA . TYR A 1 144 ? 41.436 5.131 0.305 1.00 41.88 144 TYR A CA 1
ATOM 1088 C C . TYR A 1 144 ? 42.316 5.604 1.462 1.00 41.88 144 TYR A C 1
ATOM 1090 O O . TYR A 1 144 ? 42.395 6.787 1.776 1.00 41.88 144 TYR A O 1
ATOM 1098 N N . ALA A 1 145 ? 42.952 4.660 2.152 1.00 45.12 145 ALA A N 1
ATOM 1099 C CA . ALA A 1 145 ? 44.013 4.973 3.103 1.00 45.12 145 ALA A CA 1
ATOM 1100 C C . ALA A 1 145 ? 44.934 3.768 3.317 1.00 45.12 145 ALA A C 1
ATOM 1102 O O . ALA A 1 145 ? 45.030 3.268 4.426 1.00 45.12 145 ALA A O 1
ATOM 1103 N N . MET A 1 146 ? 45.605 3.295 2.263 1.00 44.75 146 MET A N 1
ATOM 1104 C CA . MET A 1 146 ? 46.885 2.576 2.375 1.00 44.75 146 MET A CA 1
ATOM 1105 C C . MET A 1 146 ? 47.530 2.450 0.993 1.00 44.75 146 MET A C 1
ATOM 1107 O O . MET A 1 146 ? 47.519 1.407 0.356 1.00 44.75 146 MET A O 1
ATOM 1111 N N . SER A 1 147 ? 48.105 3.552 0.521 1.00 44.62 147 SER A N 1
ATOM 1112 C CA . SER A 1 147 ? 49.174 3.494 -0.475 1.00 44.62 147 SER A CA 1
ATOM 1113 C C . SER A 1 147 ? 50.083 4.700 -0.299 1.00 44.62 147 SER A C 1
ATOM 1115 O O . SER A 1 147 ? 50.101 5.584 -1.143 1.00 44.62 147 SER A O 1
ATOM 1117 N N . GLN A 1 148 ? 50.780 4.753 0.838 1.00 43.53 148 GLN A N 1
ATOM 1118 C CA . GLN A 1 148 ? 52.118 5.338 0.976 1.00 43.53 148 GLN A CA 1
ATOM 1119 C C . GLN A 1 148 ? 52.738 4.802 2.266 1.00 43.53 148 GLN A C 1
ATOM 1121 O O . GLN A 1 148 ? 52.561 5.368 3.340 1.00 43.53 148 GLN A O 1
ATOM 1126 N N . ARG A 1 149 ? 53.422 3.667 2.141 1.00 41.31 149 ARG A N 1
ATOM 1127 C CA . ARG A 1 149 ? 54.583 3.265 2.942 1.00 41.31 149 ARG A CA 1
ATOM 1128 C C . ARG A 1 149 ? 55.211 2.075 2.224 1.00 41.31 149 ARG A C 1
ATOM 1130 O O . ARG A 1 149 ? 54.808 0.945 2.463 1.00 41.31 149 ARG A O 1
ATOM 1137 N N . HIS A 1 150 ? 56.146 2.370 1.329 1.00 41.56 150 HIS A N 1
ATOM 1138 C CA . HIS A 1 150 ? 57.508 1.828 1.263 1.00 41.56 150 HIS A CA 1
ATOM 1139 C C . HIS A 1 150 ? 58.227 2.480 0.086 1.00 41.56 150 HIS A C 1
ATOM 1141 O O . HIS A 1 150 ? 57.605 2.591 -0.992 1.00 41.56 150 HIS A O 1
#

Secondary structure (DSSP, 8-state):
-HHHHHHHHHHHHHHHHHHHHHHHHHHHHHHHHHHS---SS-GGG-HHHHHHHHHHHHHHHHHHHHHHHHHHHHHHHHHHHHHTSTTTHHHHHHHHHHHHHHHHHHHHHHHHHHHHT--TTS-HHHHHTTSPPPPP---SSSSS------

Foldseek 3Di:
DVVLVVQLVVQVVVLVVLLVVLVVVLVVLVVVLVPPDCPPHDLVPDPVSVVSVVVSVVSVVVNVCSVPPRSLVSLVSSLVVLCPPPDCSVVVSVVCVVVSVLVVVLVVQQVCCCVPPDDPPDDPVVVVVPGDDRPPDPPDDDDPPDDDDD

Sequence (150 aa):
MATVLAEFSSSVFHSQAEIAGMSSAVADYITWMRKVPTGIAPPSTTLVYANMLEAIESRLREMKDIAQTKPLAAFRNMLSSLEAIGPMGPSVCESLSHLEKDFERQSAEVAHFFQTRYNACAALTEQAQNVPRAPLEGRGAGDYAMSQRH

Mean predicted aligned error: 10.38 Å

Organism: NCBI:txid177199

Solvent-accessible surface area (backbone atoms only — not comparable to full-atom values): 8986 Å² total; per-residue (Å²): 107,74,65,51,52,49,53,32,50,48,51,42,54,51,52,50,51,50,43,52,52,53,51,52,51,47,51,50,52,54,54,49,64,75,66,56,79,71,83,88,55,63,68,92,72,42,68,69,49,54,53,50,52,51,49,47,51,52,52,52,53,49,43,48,48,49,69,65,45,51,50,55,52,35,49,52,53,35,39,59,53,37,41,70,49,63,92,62,11,54,63,53,33,60,65,50,52,54,53,54,57,51,49,54,50,51,51,50,53,42,50,49,42,62,73,76,70,61,56,95,87,58,56,68,73,70,50,63,76,68,56,77,69,79,82,74,87,83,82,85,83,88,88,88,83,86,89,87,88,132

pLDDT: mean 80.7, std 15.86, range [38.19, 96.31]

Radius of gyration: 22.78 Å; Cα contacts (8 Å, |Δi|>4): 71; chains: 1; bounding box: 87×20×51 Å